Protein AF-A0A5K1B9I3-F1 (afdb_monomer)

Secondary structure (DSSP, 8-state):
--HHHHHHHHHHHHHHHHHH-----SHHHHHHHHHHHHHHHHHHTS-GGGHHHHHHHHTSSS---HHHHHHHHHHHHHHHHHH-GGGG-SS-TTGGGTTS---

Sequence (103 aa):
MTFTEYLGQLRALWDEWESYTPVAIDVVTLQKNREEEKNFQMLARLKPKYESLCSQVLMSQEVPKLRTVCSIILHEETQRQIMNPFNRTEEDPQAAMVSKQKD

Nearest PDB structures (foldseek):
  9c3i-assembly1_S  TM=2.393E-01  e=7.927E-01  Homo sapiens

Solvent-accessible surface area (backbone atoms only — not comparable to full-atom values): 6465 Å² total; per-residue (Å²): 137,52,72,68,57,51,52,51,52,53,47,53,52,48,56,53,51,53,74,72,52,76,94,62,90,51,71,68,55,45,52,48,52,56,44,52,49,53,42,50,59,51,53,73,69,50,62,76,93,45,48,72,57,45,52,55,54,69,68,42,95,62,79,68,56,54,71,56,52,50,52,52,52,54,49,54,50,51,51,46,49,69,76,41,67,78,77,76,72,86,87,59,87,72,69,77,68,80,77,81,85,88,129

pLDDT: mean 77.49, std 13.66, range [42.53, 93.25]

Radius of gyration: 19.22 Å; Cα contacts (8 Å, |Δi|>4): 26; chains: 1; bounding box: 33×34×66 Å

Structure (mmCIF, N/CA/C/O backbone):
data_AF-A0A5K1B9I3-F1
#
_entry.id   AF-A0A5K1B9I3-F1
#
loop_
_atom_site.group_PDB
_atom_site.id
_atom_site.type_symbol
_atom_site.label_atom_id
_atom_site.label_alt_id
_atom_site.label_comp_id
_atom_site.label_asym_id
_atom_site.label_entity_id
_atom_site.label_seq_id
_atom_site.pdbx_PDB_ins_code
_atom_site.Cartn_x
_atom_site.Cartn_y
_atom_site.Cartn_z
_atom_site.occupancy
_atom_site.B_iso_or_equiv
_atom_site.auth_seq_id
_atom_site.auth_comp_id
_atom_site.auth_asym_id
_atom_site.auth_atom_id
_atom_site.pdbx_PDB_model_num
ATOM 1 N N . MET A 1 1 ? -14.956 -15.193 10.507 1.00 76.69 1 MET A N 1
ATOM 2 C CA . MET A 1 1 ? -14.156 -15.405 9.291 1.00 76.69 1 MET A CA 1
ATOM 3 C C . MET A 1 1 ? -13.493 -16.770 9.365 1.00 76.69 1 MET A C 1
ATOM 5 O O . MET A 1 1 ? -12.877 -17.082 10.378 1.00 76.69 1 MET A O 1
ATOM 9 N N . THR A 1 2 ? -13.648 -17.576 8.323 1.00 93.25 2 THR A N 1
ATOM 10 C CA . THR A 1 2 ? -12.967 -18.859 8.113 1.00 93.25 2 THR A CA 1
ATOM 11 C C . THR A 1 2 ? -11.640 -18.652 7.378 1.00 93.25 2 THR A C 1
ATOM 13 O O . THR A 1 2 ? -11.412 -17.610 6.763 1.00 93.25 2 THR A O 1
ATOM 16 N N . PHE A 1 3 ? -10.754 -19.650 7.404 1.00 85.69 3 PHE A N 1
ATOM 17 C CA . PHE A 1 3 ? -9.482 -19.585 6.676 1.00 85.69 3 PHE A CA 1
ATOM 18 C C . PHE A 1 3 ? -9.677 -19.359 5.167 1.00 85.69 3 PHE A C 1
ATOM 20 O O . PHE A 1 3 ? -8.960 -18.565 4.564 1.00 85.69 3 PHE A O 1
ATOM 27 N N . THR A 1 4 ? -10.680 -20.000 4.565 1.00 92.88 4 THR A N 1
ATOM 28 C CA . THR A 1 4 ? -10.994 -19.854 3.136 1.00 92.88 4 THR A CA 1
ATOM 29 C C . THR A 1 4 ? -11.457 -18.438 2.796 1.00 92.88 4 THR A C 1
ATOM 31 O O . THR A 1 4 ? -11.034 -17.881 1.787 1.00 92.88 4 THR A O 1
ATOM 34 N N . GLU A 1 5 ? -12.278 -17.828 3.656 1.00 89.00 5 GLU A N 1
ATOM 35 C CA . GLU A 1 5 ? -12.684 -16.424 3.506 1.00 89.00 5 GLU A CA 1
ATOM 36 C C . GLU A 1 5 ? -11.478 -15.482 3.625 1.00 89.00 5 GLU A C 1
ATOM 38 O O . GLU A 1 5 ? -11.349 -14.549 2.836 1.00 89.00 5 GLU A O 1
ATOM 43 N N . TYR A 1 6 ? -10.570 -15.741 4.573 1.00 84.44 6 TYR A N 1
ATOM 44 C CA . TYR A 1 6 ? -9.345 -14.952 4.745 1.00 84.44 6 TYR A CA 1
ATOM 45 C C . TYR A 1 6 ? -8.423 -15.034 3.532 1.00 84.44 6 TYR A C 1
ATOM 47 O O . TYR A 1 6 ? -7.956 -14.010 3.032 1.00 84.44 6 TYR A O 1
ATOM 55 N N . LEU A 1 7 ? -8.207 -16.244 3.019 1.00 85.50 7 LEU A N 1
ATOM 56 C CA . LEU A 1 7 ? -7.407 -16.466 1.822 1.00 85.50 7 LEU A CA 1
ATOM 57 C C . LEU A 1 7 ? -8.020 -15.770 0.598 1.00 85.50 7 LEU A C 1
ATOM 59 O O . LEU A 1 7 ? -7.288 -15.188 -0.199 1.00 85.50 7 LEU A O 1
ATOM 63 N N . GLY A 1 8 ? -9.350 -15.786 0.472 1.00 89.75 8 GLY A N 1
ATOM 64 C CA . GLY A 1 8 ? -10.063 -15.065 -0.582 1.00 89.75 8 GLY A CA 1
ATOM 65 C C . GLY A 1 8 ? -9.839 -13.552 -0.522 1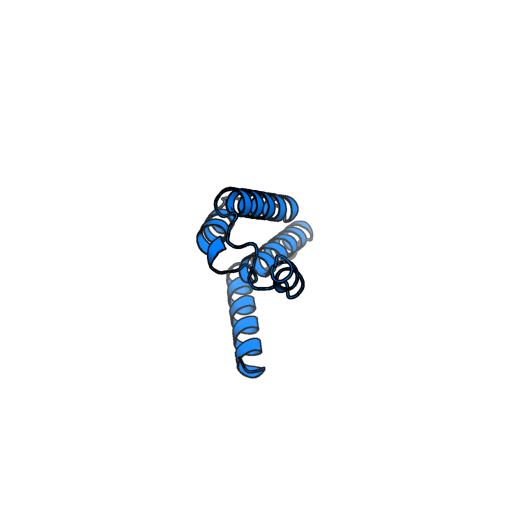.00 89.75 8 GLY A C 1
ATOM 66 O O . GLY A 1 8 ? -9.583 -12.936 -1.553 1.00 89.75 8 GLY A O 1
ATOM 67 N N . GLN A 1 9 ? -9.860 -12.963 0.677 1.00 87.81 9 GLN A N 1
ATOM 68 C CA . GLN A 1 9 ? -9.583 -11.532 0.859 1.00 87.81 9 GLN A CA 1
ATOM 69 C C . GLN A 1 9 ? -8.128 -11.172 0.550 1.00 87.81 9 GLN A C 1
ATOM 71 O O . GLN A 1 9 ? -7.880 -10.173 -0.119 1.00 87.81 9 GLN A O 1
ATOM 76 N N . LEU A 1 10 ? -7.170 -11.996 0.987 1.00 82.31 10 LEU A N 1
ATOM 77 C CA . LEU A 1 10 ? -5.759 -11.797 0.647 1.00 82.31 10 LEU A CA 1
ATOM 78 C C . LEU A 1 10 ? -5.521 -11.872 -0.859 1.00 82.31 10 LEU A C 1
ATOM 80 O O . LEU A 1 10 ? -4.802 -11.041 -1.404 1.00 82.31 10 LEU A O 1
ATOM 84 N N . ARG A 1 11 ? -6.146 -12.840 -1.533 1.00 86.50 11 ARG A N 1
ATOM 85 C CA . ARG A 1 11 ? -6.035 -12.972 -2.983 1.00 86.50 11 ARG A CA 1
ATOM 86 C C . ARG A 1 11 ? -6.622 -11.762 -3.704 1.00 86.50 11 ARG A C 1
ATOM 88 O O . ARG A 1 11 ? -5.956 -11.229 -4.576 1.00 86.50 11 ARG A O 1
ATOM 95 N N . ALA A 1 12 ? -7.815 -11.309 -3.319 1.00 87.19 12 ALA A N 1
ATOM 96 C CA . ALA A 1 12 ? -8.418 -10.118 -3.914 1.00 87.19 12 ALA A CA 1
ATOM 97 C C . ALA A 1 12 ? -7.513 -8.886 -3.756 1.00 87.19 12 ALA A C 1
ATOM 99 O O . ALA A 1 12 ? -7.352 -8.123 -4.701 1.00 87.19 12 ALA A O 1
ATOM 100 N N . LEU A 1 13 ? -6.869 -8.737 -2.594 1.00 84.75 13 LEU A N 1
ATOM 101 C CA . LEU A 1 13 ? -5.913 -7.662 -2.338 1.00 84.75 13 LEU A CA 1
ATOM 102 C C . LEU A 1 13 ? -4.676 -7.747 -3.248 1.00 84.75 13 LEU A C 1
ATOM 104 O O . LEU A 1 13 ? -4.206 -6.725 -3.743 1.00 84.75 13 LEU A O 1
ATOM 108 N N . TRP A 1 14 ? -4.136 -8.950 -3.456 1.00 84.56 14 TRP A N 1
ATOM 109 C CA . TRP A 1 14 ? -3.005 -9.161 -4.362 1.00 84.56 14 TRP A CA 1
ATOM 110 C C . TRP A 1 14 ? -3.380 -8.919 -5.822 1.00 84.56 14 TRP A C 1
ATOM 112 O O . TRP A 1 14 ? -2.631 -8.231 -6.508 1.00 84.56 14 TRP A O 1
ATOM 122 N N . ASP A 1 15 ? -4.536 -9.417 -6.266 1.00 86.12 15 ASP A N 1
ATOM 123 C CA . ASP A 1 15 ? -5.049 -9.205 -7.625 1.00 86.12 15 ASP A CA 1
ATOM 124 C C . ASP A 1 15 ? -5.251 -7.695 -7.889 1.00 86.12 15 ASP A C 1
ATOM 126 O O . ASP A 1 15 ? -4.909 -7.184 -8.956 1.00 86.12 15 ASP A O 1
ATOM 130 N N . GLU A 1 16 ? -5.753 -6.952 -6.894 1.00 85.19 16 GLU A N 1
ATOM 131 C CA . GLU A 1 16 ? -5.909 -5.498 -6.981 1.00 85.19 16 GLU A CA 1
ATOM 132 C C . GLU A 1 16 ? -4.553 -4.783 -7.083 1.00 85.19 16 GLU A C 1
ATOM 134 O O . GLU A 1 16 ? -4.366 -3.945 -7.967 1.00 85.19 16 GLU A O 1
ATOM 139 N N . TRP A 1 17 ? -3.585 -5.150 -6.235 1.00 79.44 17 TRP A N 1
ATOM 140 C C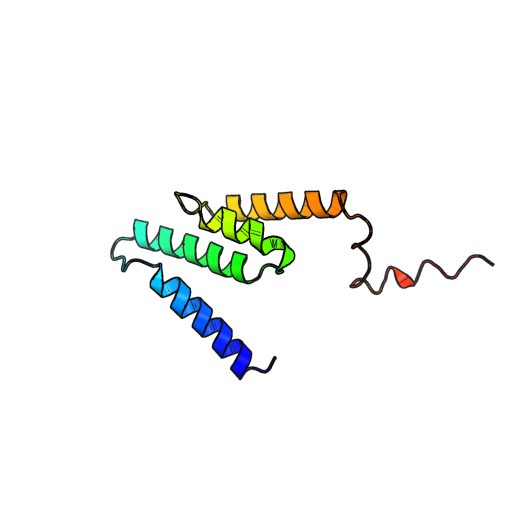A . TRP A 1 17 ? -2.236 -4.575 -6.261 1.00 79.44 17 TRP A CA 1
ATOM 141 C C . TRP A 1 17 ? -1.505 -4.860 -7.578 1.00 79.44 17 TRP A C 1
ATOM 143 O O . TRP A 1 17 ? -0.882 -3.963 -8.152 1.00 79.44 17 TRP A O 1
ATOM 153 N N . GLU A 1 18 ? -1.614 -6.085 -8.091 1.00 82.75 18 GLU A N 1
ATOM 154 C CA . GLU A 1 18 ? -1.033 -6.473 -9.376 1.00 82.75 18 GLU A CA 1
ATOM 155 C C . GLU A 1 18 ? -1.648 -5.669 -10.533 1.00 82.75 18 GLU A C 1
ATOM 157 O O . GLU A 1 18 ? -0.923 -5.267 -11.441 1.00 82.75 18 GLU A O 1
ATOM 162 N N . SER A 1 19 ? -2.941 -5.317 -10.461 1.00 82.12 19 SER A N 1
ATOM 163 C CA . SER A 1 19 ? -3.597 -4.473 -11.476 1.00 82.12 19 SER A CA 1
ATOM 164 C C . SER A 1 19 ? -3.006 -3.060 -11.586 1.00 82.12 19 SER A C 1
ATOM 166 O O . SER A 1 19 ? -3.003 -2.473 -12.670 1.00 82.12 19 SER A O 1
ATOM 168 N N . TYR A 1 20 ? -2.486 -2.520 -10.479 1.00 72.62 20 TYR A N 1
ATOM 169 C CA . TYR A 1 20 ? -1.874 -1.191 -10.434 1.00 72.62 20 TYR A CA 1
ATOM 170 C C . TYR A 1 20 ? -0.368 -1.225 -10.704 1.00 72.62 20 TYR A C 1
ATOM 172 O O . TYR A 1 20 ? 0.233 -0.180 -10.961 1.00 72.62 20 TYR A O 1
ATOM 180 N N . THR A 1 21 ? 0.250 -2.406 -10.643 1.00 76.88 21 THR A N 1
ATOM 181 C CA . THR A 1 21 ? 1.703 -2.547 -10.691 1.00 76.88 21 THR A CA 1
ATOM 182 C C . THR A 1 21 ? 2.185 -2.724 -12.133 1.00 76.88 21 THR A C 1
ATOM 184 O O . THR A 1 21 ? 1.909 -3.747 -12.762 1.00 76.88 21 THR A O 1
ATOM 187 N N . PRO A 1 22 ? 2.960 -1.776 -12.689 1.00 76.38 22 PRO A N 1
ATOM 188 C CA . PRO A 1 22 ? 3.550 -1.955 -14.007 1.00 76.38 22 PRO A CA 1
ATOM 189 C C . PRO A 1 22 ? 4.616 -3.059 -13.982 1.00 76.38 22 PRO A C 1
ATOM 191 O O . PRO A 1 22 ? 5.427 -3.143 -13.054 1.00 76.38 22 PRO A O 1
ATOM 194 N N . VAL A 1 23 ? 4.660 -3.875 -15.042 1.00 76.19 23 VAL A N 1
ATOM 195 C CA . VAL A 1 23 ? 5.714 -4.883 -15.234 1.00 76.19 23 VAL A CA 1
ATOM 196 C C . VAL A 1 23 ? 7.055 -4.166 -15.398 1.00 76.19 23 VAL A C 1
ATOM 198 O O . VAL A 1 23 ? 7.305 -3.505 -16.405 1.00 76.19 23 VAL A O 1
ATOM 201 N N . ALA A 1 24 ? 7.912 -4.292 -14.386 1.00 78.19 24 ALA A N 1
ATOM 202 C CA . ALA A 1 24 ? 9.180 -3.584 -14.286 1.00 78.19 24 ALA A CA 1
ATOM 203 C C . ALA A 1 24 ? 10.373 -4.529 -14.471 1.00 78.19 24 ALA A C 1
ATOM 205 O O . ALA A 1 24 ? 10.404 -5.624 -13.912 1.00 78.19 24 ALA A O 1
ATOM 206 N N . ILE A 1 25 ? 11.373 -4.081 -15.236 1.00 78.62 25 ILE A N 1
ATOM 207 C CA . ILE A 1 25 ? 12.612 -4.835 -15.508 1.00 78.62 25 ILE A CA 1
ATOM 208 C C . ILE A 1 25 ? 13.832 -4.144 -14.876 1.00 78.62 25 ILE A C 1
ATOM 210 O O . ILE A 1 25 ? 14.867 -4.772 -14.660 1.00 78.62 25 ILE A O 1
ATOM 214 N N . ASP A 1 26 ? 13.725 -2.853 -14.552 1.00 88.00 26 ASP A N 1
ATOM 215 C CA . ASP A 1 26 ? 14.796 -2.087 -13.926 1.00 88.00 26 ASP A CA 1
ATOM 216 C C . ASP A 1 26 ? 14.664 -2.036 -12.393 1.00 88.00 26 ASP A C 1
ATOM 218 O O . ASP A 1 26 ? 13.574 -2.055 -11.817 1.00 88.00 26 ASP A O 1
ATOM 222 N N . VAL A 1 27 ? 15.816 -1.958 -11.721 1.00 84.19 27 VAL A N 1
ATOM 223 C CA . VAL A 1 27 ? 15.920 -2.019 -10.254 1.00 84.19 27 VAL A CA 1
ATOM 224 C C . VAL A 1 27 ? 15.225 -0.839 -9.567 1.00 84.19 27 VAL A C 1
ATOM 226 O O . VAL A 1 27 ? 14.714 -0.998 -8.460 1.00 84.19 27 VAL A O 1
ATOM 229 N N . VAL A 1 28 ? 15.184 0.337 -10.200 1.00 84.44 28 VAL A N 1
ATOM 230 C CA . VAL A 1 28 ? 14.596 1.545 -9.602 1.00 84.44 28 VAL A CA 1
ATOM 231 C C . VAL A 1 28 ? 13.076 1.412 -9.545 1.00 84.44 28 VAL A C 1
ATOM 233 O O . VAL A 1 28 ? 12.481 1.622 -8.486 1.00 84.44 28 VAL A O 1
ATOM 236 N N . THR A 1 29 ? 12.457 0.988 -10.644 1.00 82.19 29 THR A N 1
ATOM 237 C CA . THR A 1 29 ? 11.013 0.751 -10.717 1.00 82.19 29 THR A CA 1
ATOM 238 C C . THR A 1 29 ? 10.599 -0.422 -9.825 1.00 82.19 29 THR A C 1
ATOM 240 O O . THR A 1 29 ? 9.612 -0.314 -9.103 1.00 82.19 29 THR A O 1
ATOM 243 N N . LEU A 1 30 ? 11.391 -1.501 -9.754 1.00 83.31 30 LEU A N 1
ATOM 244 C CA . LEU A 1 30 ? 11.138 -2.601 -8.807 1.00 83.31 30 LEU A CA 1
ATOM 245 C C . LEU A 1 30 ? 11.171 -2.139 -7.343 1.00 83.31 30 LEU A C 1
ATOM 247 O O . LEU A 1 30 ? 10.336 -2.553 -6.536 1.00 83.31 30 LEU A O 1
ATOM 251 N N . GLN A 1 31 ? 12.127 -1.278 -6.987 1.00 84.00 31 GLN A N 1
ATOM 252 C CA . GLN A 1 31 ? 12.223 -0.738 -5.635 1.00 84.00 31 GLN A CA 1
ATOM 253 C C . GLN A 1 31 ? 11.015 0.146 -5.303 1.00 84.00 31 GLN A C 1
ATOM 255 O O . GLN A 1 31 ? 10.479 0.032 -4.199 1.00 84.00 31 GLN A O 1
ATOM 260 N N . LYS A 1 32 ? 10.563 0.963 -6.263 1.00 82.56 32 LYS A N 1
ATOM 261 C CA . LYS A 1 32 ? 9.347 1.774 -6.138 1.00 82.56 32 LYS A CA 1
ATOM 262 C C . LYS A 1 32 ? 8.113 0.893 -5.937 1.00 82.56 32 LYS A C 1
ATOM 264 O O . LYS A 1 32 ? 7.439 1.053 -4.924 1.00 82.56 32 LYS A O 1
ATOM 269 N N . ASN A 1 33 ? 7.890 -0.104 -6.795 1.00 82.50 33 ASN A N 1
ATOM 270 C CA . ASN A 1 33 ? 6.762 -1.037 -6.673 1.00 82.50 33 ASN A CA 1
ATOM 271 C C . ASN A 1 33 ? 6.744 -1.719 -5.293 1.00 82.50 33 ASN A C 1
ATOM 273 O O . ASN A 1 33 ? 5.696 -1.847 -4.666 1.00 82.50 33 ASN A O 1
ATOM 277 N N . ARG A 1 34 ? 7.916 -2.096 -4.762 1.00 84.00 34 ARG A N 1
ATOM 278 C CA . ARG A 1 34 ? 8.032 -2.703 -3.425 1.00 84.00 34 ARG A CA 1
ATOM 279 C C . ARG A 1 34 ? 7.707 -1.732 -2.286 1.00 84.00 34 ARG A C 1
ATOM 281 O O . ARG A 1 34 ? 7.283 -2.163 -1.213 1.00 84.00 34 ARG A O 1
ATOM 288 N N . GLU A 1 35 ? 7.964 -0.438 -2.454 1.00 84.06 35 GLU A N 1
ATOM 289 C CA . GLU A 1 35 ? 7.518 0.576 -1.493 1.00 84.06 35 GLU A CA 1
ATOM 290 C C . GLU A 1 35 ? 6.000 0.784 -1.569 1.00 84.06 35 GLU A C 1
ATOM 292 O O . GLU A 1 35 ? 5.348 0.841 -0.524 1.00 84.06 35 GLU A O 1
ATOM 297 N N . 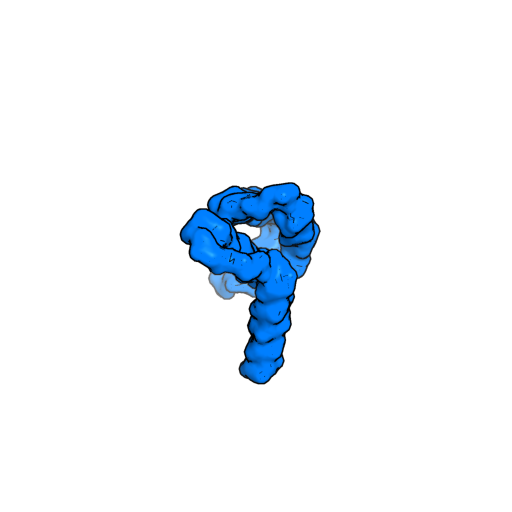GLU A 1 36 ? 5.433 0.806 -2.775 1.00 83.94 36 GLU A N 1
ATOM 298 C CA . GLU A 1 36 ? 3.986 0.910 -3.002 1.00 83.94 36 GLU A CA 1
ATOM 299 C C . GLU A 1 36 ? 3.232 -0.295 -2.421 1.00 83.94 36 GLU A C 1
ATOM 301 O O . GLU A 1 36 ? 2.231 -0.121 -1.728 1.00 83.94 36 GLU A O 1
ATOM 306 N N . GLU A 1 37 ? 3.766 -1.506 -2.589 1.00 85.75 37 GLU A N 1
ATOM 307 C CA . GLU A 1 37 ? 3.226 -2.733 -1.993 1.00 85.75 37 GLU A CA 1
ATOM 308 C C . GLU A 1 37 ? 3.132 -2.644 -0.467 1.00 85.75 37 GLU A C 1
ATOM 310 O O . GLU A 1 37 ? 2.104 -2.970 0.130 1.00 85.75 37 GLU A O 1
ATOM 315 N N . LYS A 1 38 ? 4.194 -2.157 0.188 1.00 86.00 38 LYS A N 1
ATOM 316 C CA . LYS A 1 38 ? 4.213 -1.994 1.649 1.00 86.00 38 LYS A CA 1
ATOM 317 C C . LYS A 1 38 ? 3.162 -0.995 2.111 1.00 86.00 38 LYS A C 1
ATOM 319 O O . LYS A 1 38 ? 2.514 -1.229 3.130 1.00 86.00 38 LYS A O 1
ATOM 324 N N . ASN A 1 39 ? 2.992 0.098 1.370 1.00 85.12 39 ASN A N 1
ATOM 325 C CA . ASN A 1 39 ? 1.960 1.082 1.662 1.00 85.12 39 ASN A CA 1
ATOM 326 C C . ASN A 1 39 ? 0.567 0.472 1.511 1.00 85.12 39 ASN A C 1
ATOM 328 O O . ASN A 1 39 ? -0.244 0.596 2.424 1.00 85.12 39 ASN A O 1
ATOM 332 N N . PHE A 1 40 ? 0.307 -0.234 0.411 1.00 83.75 40 PHE A N 1
ATOM 333 C CA . PHE A 1 40 ? -0.990 -0.849 0.147 1.00 83.75 40 PHE A CA 1
ATOM 334 C C . PHE A 1 40 ? -1.350 -1.893 1.212 1.00 83.75 40 PHE A C 1
ATOM 336 O O . PHE A 1 40 ? -2.419 -1.820 1.817 1.00 83.75 40 PHE A O 1
ATOM 343 N N . GLN A 1 41 ? -0.417 -2.792 1.545 1.00 85.31 41 GLN A N 1
ATOM 344 C CA . GLN A 1 41 ? -0.603 -3.774 2.619 1.00 85.31 41 GLN A CA 1
ATOM 345 C C . GLN A 1 41 ? -0.851 -3.118 3.984 1.00 85.31 41 GLN A C 1
ATOM 347 O O . GLN A 1 41 ? -1.627 -3.644 4.785 1.00 8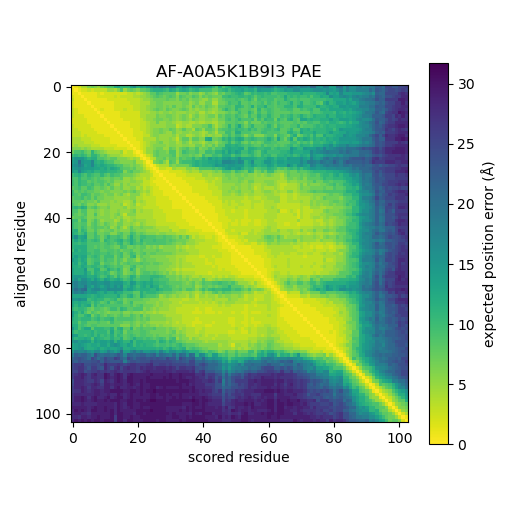5.31 41 GLN A O 1
ATOM 352 N N . MET A 1 42 ? -0.191 -1.994 4.274 1.00 85.88 42 MET A N 1
ATOM 353 C CA . MET A 1 42 ? -0.395 -1.265 5.524 1.00 85.88 42 MET A CA 1
ATOM 354 C C . MET A 1 42 ? -1.772 -0.600 5.564 1.00 85.88 42 MET A C 1
ATOM 356 O O . MET A 1 42 ? -2.501 -0.791 6.537 1.00 85.88 42 MET A O 1
ATOM 360 N N . LEU A 1 43 ? -2.145 0.130 4.510 1.00 85.81 43 LEU A N 1
ATOM 361 C CA . LEU A 1 43 ? -3.429 0.827 4.408 1.00 85.81 43 LEU A CA 1
ATOM 362 C C . LEU A 1 43 ? -4.613 -0.149 4.433 1.00 85.81 43 LEU A C 1
ATOM 364 O O . LEU A 1 43 ? -5.589 0.105 5.135 1.00 85.81 43 LEU A O 1
ATOM 368 N N . ALA A 1 44 ? -4.497 -1.299 3.764 1.00 83.44 44 ALA A N 1
ATOM 369 C CA . ALA A 1 44 ? -5.527 -2.341 3.742 1.00 83.44 44 ALA A CA 1
ATOM 370 C C . ALA A 1 44 ? -5.796 -2.980 5.117 1.00 83.44 44 ALA A C 1
ATOM 372 O O . ALA A 1 44 ? -6.859 -3.554 5.343 1.00 83.44 44 ALA A O 1
ATOM 373 N N . ARG A 1 45 ? -4.841 -2.890 6.053 1.00 84.38 45 ARG A N 1
ATOM 374 C CA . ARG A 1 45 ? -4.980 -3.411 7.424 1.00 84.38 45 ARG A CA 1
ATOM 375 C C . ARG A 1 45 ? -5.513 -2.376 8.416 1.00 84.38 45 ARG A C 1
ATOM 377 O 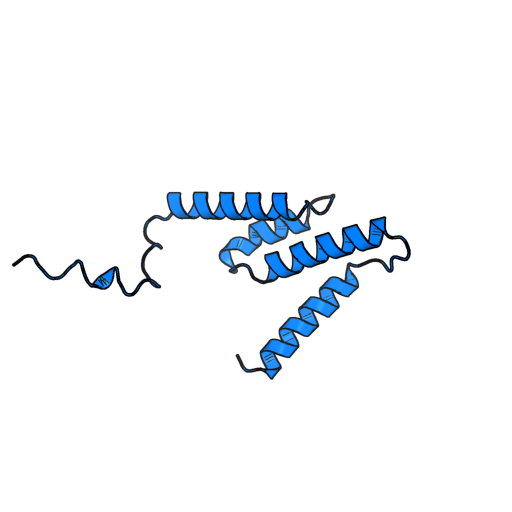O . ARG A 1 45 ? -5.750 -2.722 9.575 1.00 84.38 45 ARG A O 1
ATOM 384 N N . LEU A 1 46 ? -5.676 -1.117 8.010 1.00 85.62 46 LEU A N 1
ATOM 385 C CA . LEU A 1 46 ? -6.204 -0.082 8.893 1.00 85.62 46 LEU A CA 1
ATOM 386 C C . LEU A 1 46 ? -7.701 -0.288 9.153 1.00 85.62 46 LEU A C 1
ATOM 388 O O . LEU A 1 46 ? -8.454 -0.754 8.303 1.00 85.62 46 LEU A O 1
ATOM 392 N N . LYS A 1 47 ? -8.151 0.088 10.358 1.00 82.75 47 LYS A N 1
ATOM 393 C CA . LYS A 1 47 ? -9.578 0.050 10.722 1.00 82.75 47 LYS A CA 1
ATOM 394 C C . LYS A 1 47 ? -10.384 0.966 9.771 1.00 82.75 47 LYS A C 1
ATOM 396 O O . LYS A 1 47 ? -9.886 2.047 9.454 1.00 82.75 47 LYS A O 1
ATOM 401 N N . PRO A 1 48 ? -11.651 0.645 9.432 1.00 83.75 48 PRO A N 1
ATOM 402 C CA . PRO A 1 48 ? -12.481 1.440 8.508 1.00 83.75 48 PRO A CA 1
ATOM 403 C C . PRO A 1 48 ? -12.588 2.929 8.860 1.00 83.75 48 PRO A C 1
ATOM 405 O O . PRO A 1 48 ? -12.733 3.781 7.997 1.00 83.75 48 PRO A O 1
ATOM 408 N N . LYS A 1 49 ? -12.422 3.281 10.140 1.00 84.00 49 LYS A N 1
ATOM 409 C CA . LYS A 1 49 ? -12.368 4.675 10.595 1.00 84.00 49 LYS A CA 1
ATOM 410 C C . LYS A 1 49 ? -11.289 5.523 9.890 1.00 84.00 49 LYS A C 1
ATOM 412 O O . LYS A 1 49 ? -11.410 6.745 9.908 1.00 84.00 49 LYS A O 1
ATOM 417 N N . TYR A 1 50 ? -10.261 4.905 9.302 1.00 85.94 50 TYR A N 1
ATOM 418 C CA . TYR A 1 50 ? -9.192 5.563 8.542 1.00 85.94 50 TYR A CA 1
ATOM 419 C C . TYR A 1 50 ? -9.428 5.570 7.022 1.00 85.94 50 TYR A C 1
ATOM 421 O O . TYR A 1 50 ? -8.553 6.021 6.295 1.00 85.94 50 TYR A O 1
ATOM 429 N N . GLU A 1 51 ? -10.583 5.121 6.520 1.00 85.31 51 GLU A N 1
ATOM 430 C CA . GLU A 1 51 ? -10.866 5.016 5.077 1.00 85.31 51 GLU A CA 1
ATOM 431 C C . GLU A 1 51 ? -10.602 6.328 4.319 1.00 85.31 51 GLU A C 1
ATOM 433 O O . GLU A 1 51 ? -9.900 6.329 3.312 1.00 85.31 51 GLU A O 1
ATOM 438 N N . SER A 1 52 ? -11.061 7.469 4.849 1.00 84.94 52 SER A N 1
ATOM 439 C CA . SER A 1 52 ? -10.800 8.784 4.242 1.00 84.94 52 SER A CA 1
ATOM 440 C C . SER A 1 52 ? -9.305 9.109 4.135 1.00 84.94 52 SER A C 1
ATOM 442 O O . SER A 1 52 ? -8.890 9.765 3.180 1.00 84.94 52 SER A O 1
ATOM 444 N N . LEU A 1 53 ? -8.500 8.665 5.104 1.00 87.06 53 LEU A N 1
ATOM 445 C CA . LEU A 1 53 ? -7.052 8.852 5.098 1.00 87.06 53 LEU A CA 1
ATOM 446 C C . LEU A 1 53 ? -6.397 7.938 4.058 1.00 87.06 53 LEU A C 1
ATOM 448 O O . LEU A 1 53 ? -5.544 8.390 3.298 1.00 87.06 53 LEU A O 1
ATOM 452 N N . CYS A 1 54 ? -6.828 6.674 3.989 1.00 85.69 54 CYS A N 1
ATOM 453 C CA . CYS A 1 54 ? -6.369 5.725 2.976 1.00 85.69 54 CYS A CA 1
ATOM 454 C C . CYS A 1 54 ? -6.623 6.271 1.567 1.00 85.69 54 CYS A C 1
ATOM 456 O O . CYS A 1 54 ? -5.698 6.333 0.761 1.00 85.69 54 CYS A O 1
ATOM 458 N N . SER A 1 55 ? -7.838 6.756 1.308 1.00 85.81 55 SER A N 1
ATOM 459 C CA . SER A 1 55 ? -8.221 7.369 0.035 1.00 85.81 55 SER A CA 1
ATOM 460 C C . SER A 1 55 ? -7.353 8.583 -0.307 1.00 85.81 55 SER A C 1
ATOM 462 O O . SER A 1 55 ? -6.893 8.709 -1.438 1.00 85.81 55 SER A O 1
ATOM 464 N N . GLN A 1 56 ? -7.063 9.457 0.664 1.00 86.50 56 GLN A N 1
ATOM 465 C CA . GLN A 1 56 ? -6.200 10.621 0.442 1.00 86.50 56 GLN A CA 1
ATOM 466 C C . GLN A 1 56 ? -4.758 10.226 0.088 1.00 86.50 56 GLN A C 1
ATOM 468 O O . GLN A 1 56 ? -4.160 10.829 -0.803 1.00 86.50 56 GLN A O 1
ATOM 473 N N . VAL A 1 57 ? -4.200 9.216 0.764 1.00 85.19 57 VAL A N 1
ATOM 474 C CA . VAL A 1 57 ? -2.850 8.710 0.471 1.00 85.19 57 VAL A CA 1
ATOM 475 C C . VAL A 1 57 ? -2.805 8.067 -0.918 1.00 85.19 57 VAL A C 1
ATOM 477 O O . VAL A 1 57 ? -1.873 8.336 -1.672 1.00 85.19 57 VAL A O 1
ATOM 480 N N . LEU A 1 58 ? -3.817 7.279 -1.287 1.00 81.75 58 LEU A N 1
ATOM 481 C CA . LEU A 1 58 ? -3.893 6.618 -2.597 1.00 81.75 58 LEU A CA 1
ATOM 482 C C . LEU A 1 58 ? -4.134 7.597 -3.760 1.00 81.75 58 LEU A C 1
ATOM 484 O O . LEU A 1 58 ? -3.677 7.342 -4.867 1.00 81.75 58 LEU A O 1
ATOM 488 N N . MET A 1 59 ? -4.803 8.730 -3.519 1.00 83.62 59 MET A N 1
ATOM 489 C CA . MET A 1 59 ? -5.043 9.774 -4.530 1.00 83.62 59 MET A CA 1
ATOM 490 C C . MET A 1 59 ? -3.851 10.715 -4.768 1.00 83.62 59 MET A C 1
ATOM 492 O O . MET A 1 59 ? -3.928 11.609 -5.613 1.00 83.62 59 MET A O 1
ATOM 496 N N . SER A 1 60 ? -2.760 10.573 -4.016 1.00 79.88 60 SER A N 1
ATOM 497 C CA . SER A 1 60 ? -1.581 11.423 -4.190 1.00 79.88 60 SER A CA 1
ATOM 498 C C . SER A 1 60 ? -0.885 11.171 -5.538 1.00 79.88 60 SER A C 1
ATOM 500 O O . SER A 1 60 ? -0.810 10.046 -6.018 1.00 79.88 60 SER A O 1
ATOM 502 N N . GLN A 1 61 ? -0.376 12.239 -6.168 1.00 72.12 61 GLN A N 1
ATOM 503 C CA . GLN A 1 61 ? 0.236 12.176 -7.507 1.00 72.12 61 GLN A CA 1
ATOM 504 C C . GLN A 1 61 ? 1.492 11.290 -7.557 1.00 72.12 61 GLN A C 1
ATOM 506 O O . GLN A 1 61 ? 1.808 10.710 -8.593 1.00 72.12 61 GLN A O 1
ATOM 511 N N . GLU A 1 62 ? 2.201 11.188 -6.436 1.00 74.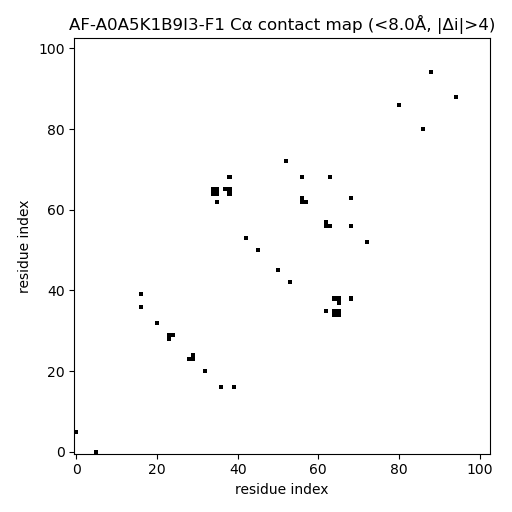12 62 GLU A N 1
ATOM 512 C CA . GLU A 1 62 ? 3.304 10.260 -6.233 1.00 74.12 62 GLU A CA 1
ATOM 513 C C . GLU A 1 62 ? 3.049 9.506 -4.936 1.00 74.12 62 GLU A C 1
ATOM 515 O O . GLU A 1 62 ? 2.778 10.137 -3.912 1.00 74.12 62 GLU A O 1
ATOM 520 N N . VAL A 1 63 ? 3.163 8.175 -4.977 1.00 67.50 63 VAL A N 1
ATOM 521 C CA . VAL A 1 63 ? 2.966 7.347 -3.791 1.00 67.50 63 VAL A CA 1
ATOM 522 C C . VAL A 1 63 ? 4.001 7.743 -2.732 1.00 67.50 63 VAL A C 1
ATOM 524 O O . VAL A 1 63 ? 5.206 7.570 -2.943 1.00 67.50 63 VAL A O 1
ATOM 527 N N . PRO A 1 64 ? 3.571 8.285 -1.580 1.00 77.81 64 PRO A N 1
ATOM 528 C CA . PRO A 1 64 ? 4.488 8.767 -0.567 1.00 77.81 64 PRO A CA 1
ATOM 529 C C . PRO A 1 64 ? 5.278 7.604 0.026 1.00 77.81 64 PRO A C 1
ATOM 531 O O . PRO A 1 64 ? 4.772 6.497 0.193 1.00 77.81 64 PRO A O 1
ATOM 534 N N . LYS A 1 65 ? 6.525 7.862 0.421 1.00 82.12 65 LYS A N 1
ATOM 535 C CA . LYS A 1 65 ? 7.351 6.862 1.113 1.00 82.12 65 LYS A CA 1
ATOM 536 C C . LYS A 1 65 ? 6.625 6.320 2.343 1.00 82.12 65 LYS A C 1
ATOM 538 O O . LYS A 1 65 ? 5.972 7.081 3.060 1.00 82.12 65 LYS A O 1
ATOM 543 N N . LEU A 1 66 ? 6.854 5.047 2.664 1.00 81.50 66 LEU A N 1
ATOM 544 C CA . LEU A 1 66 ? 6.247 4.380 3.824 1.00 81.50 66 LEU A CA 1
ATOM 545 C C . LEU A 1 66 ? 6.397 5.179 5.122 1.00 81.50 66 LEU A C 1
ATOM 547 O O . LEU A 1 66 ? 5.459 5.287 5.902 1.00 81.50 66 LEU A O 1
ATOM 551 N N . ARG A 1 67 ? 7.556 5.814 5.334 1.00 83.19 67 ARG A N 1
ATOM 552 C CA . ARG A 1 67 ? 7.786 6.687 6.495 1.00 83.19 67 ARG A CA 1
ATOM 553 C C . ARG A 1 67 ? 6.754 7.814 6.584 1.00 83.19 67 ARG A C 1
ATOM 555 O O . ARG A 1 67 ? 6.245 8.075 7.667 1.00 83.19 67 ARG A O 1
ATOM 562 N N . THR A 1 68 ? 6.462 8.466 5.465 1.00 85.56 68 THR A N 1
ATOM 563 C CA . THR A 1 68 ? 5.491 9.560 5.388 1.00 85.56 68 THR A CA 1
ATOM 564 C C . THR A 1 68 ? 4.083 9.043 5.667 1.00 85.56 68 THR A C 1
ATOM 566 O O . THR A 1 68 ? 3.375 9.643 6.469 1.00 85.56 68 THR A O 1
ATOM 569 N N . VAL A 1 69 ? 3.709 7.896 5.090 1.00 85.94 69 VAL A N 1
ATOM 570 C CA . VAL A 1 69 ? 2.419 7.235 5.357 1.00 85.94 69 VAL A CA 1
ATOM 571 C C . VAL A 1 69 ? 2.264 6.922 6.847 1.00 85.94 69 VAL A C 1
ATOM 573 O O . VAL A 1 69 ? 1.263 7.299 7.453 1.00 85.94 69 VAL A O 1
ATOM 576 N N . CYS A 1 70 ? 3.287 6.332 7.474 1.00 86.12 70 CYS A N 1
ATOM 577 C CA . CYS A 1 70 ? 3.296 6.078 8.914 1.00 86.12 70 CYS A CA 1
ATOM 578 C C . CYS A 1 70 ? 3.126 7.368 9.726 1.00 86.12 70 CYS A C 1
ATOM 580 O O . CYS A 1 70 ? 2.322 7.397 10.654 1.00 86.12 70 CYS A O 1
ATOM 582 N N . SER A 1 71 ? 3.852 8.439 9.386 1.00 88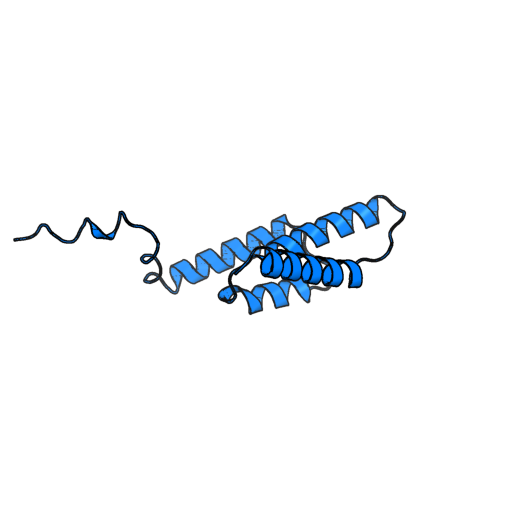.62 71 SER A N 1
ATOM 583 C CA . SER A 1 71 ? 3.737 9.729 10.079 1.00 88.62 71 SER A CA 1
ATOM 584 C C . SER A 1 71 ? 2.334 10.330 9.974 1.00 88.62 71 SER A C 1
ATOM 586 O O . SER A 1 71 ? 1.830 10.848 10.969 1.00 88.62 71 SER A O 1
ATOM 588 N N . ILE A 1 72 ? 1.694 10.227 8.807 1.00 88.44 72 ILE A N 1
ATOM 589 C CA . ILE A 1 72 ? 0.317 10.689 8.590 1.00 88.44 72 ILE A CA 1
ATOM 590 C C . ILE A 1 72 ? -0.660 9.893 9.471 1.00 88.44 72 ILE A C 1
ATOM 592 O O . ILE A 1 72 ? -1.484 10.486 10.164 1.00 88.44 72 ILE A O 1
ATOM 596 N N . ILE A 1 73 ? -0.529 8.563 9.510 1.00 88.38 73 ILE A N 1
ATOM 597 C CA . ILE A 1 73 ? -1.384 7.688 10.331 1.00 88.38 73 ILE A CA 1
ATOM 598 C C . ILE A 1 73 ? -1.208 7.980 11.826 1.00 88.38 73 ILE A C 1
ATOM 600 O O . ILE A 1 73 ? -2.197 8.118 12.542 1.00 88.38 73 ILE A O 1
ATOM 604 N N . LEU A 1 74 ? 0.036 8.116 12.296 1.00 87.62 74 LEU A N 1
ATOM 605 C CA . LEU A 1 74 ? 0.347 8.454 13.690 1.00 87.62 74 LEU A CA 1
ATOM 606 C C . LEU A 1 74 ? -0.234 9.813 14.093 1.00 87.62 74 LEU A C 1
ATOM 608 O O . LEU A 1 74 ? -0.757 9.965 15.201 1.00 87.62 74 LEU A O 1
ATOM 612 N N . HIS A 1 75 ? -0.155 10.800 13.199 1.00 88.62 75 HIS A N 1
ATOM 613 C CA . HIS A 1 75 ? -0.745 12.111 13.435 1.00 88.62 75 HIS A CA 1
ATOM 614 C C . HIS A 1 75 ? -2.268 12.018 13.565 1.00 88.62 75 HIS A C 1
ATOM 616 O O . HIS A 1 75 ? -2.821 12.499 14.552 1.00 88.62 75 HIS A O 1
ATOM 622 N N . GLU A 1 76 ? -2.928 11.340 12.625 1.00 87.62 76 GLU A N 1
ATOM 623 C CA . GLU A 1 76 ? -4.378 11.129 12.644 1.00 87.62 76 GLU A CA 1
ATOM 624 C C . GLU A 1 76 ? -4.831 10.362 13.896 1.00 87.62 76 GLU A C 1
ATOM 626 O O . GLU A 1 76 ? -5.834 10.703 14.523 1.00 87.62 76 GLU A O 1
ATOM 631 N N . GLU A 1 77 ? -4.084 9.337 14.308 1.00 86.94 77 GLU A N 1
ATOM 632 C CA . GLU A 1 77 ? -4.364 8.602 15.540 1.00 86.94 77 GLU A CA 1
ATOM 633 C C . GLU A 1 77 ? -4.261 9.506 16.771 1.00 86.94 77 GLU A C 1
ATOM 635 O O . GLU A 1 77 ? -5.170 9.511 17.603 1.00 86.94 77 GLU A O 1
ATOM 640 N N . THR A 1 78 ? -3.209 10.322 16.851 1.00 87.94 78 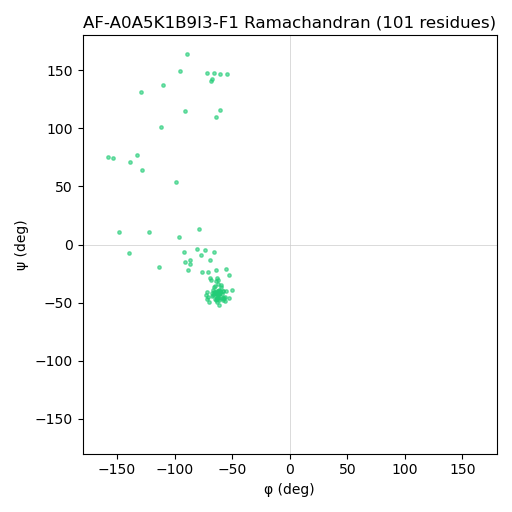THR A N 1
ATOM 641 C CA . THR A 1 78 ? -3.016 11.283 17.945 1.00 87.94 78 THR A CA 1
ATOM 642 C C . THR A 1 78 ? -4.154 12.303 17.988 1.00 87.94 78 T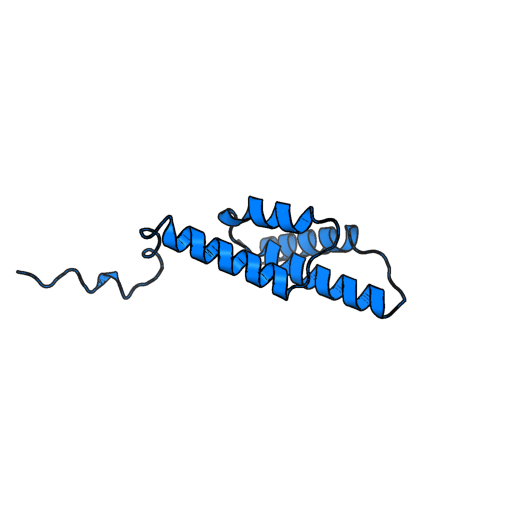HR A C 1
ATOM 644 O O . THR A 1 78 ? -4.723 12.545 19.053 1.00 87.94 78 THR A O 1
ATOM 647 N N . GLN A 1 79 ? -4.541 12.864 16.837 1.00 86.62 79 GLN A N 1
ATOM 648 C CA . GLN A 1 79 ? -5.668 13.799 16.744 1.00 86.62 79 GLN A CA 1
ATOM 649 C C . GLN A 1 79 ? -6.965 13.151 17.229 1.00 86.62 79 GLN A C 1
ATOM 651 O O . GLN A 1 79 ? -7.668 13.717 18.064 1.00 86.62 79 GLN A O 1
ATOM 656 N N . ARG A 1 80 ? -7.252 11.919 16.801 1.00 83.81 80 ARG A N 1
ATOM 657 C CA . ARG A 1 80 ? -8.446 11.187 17.248 1.00 83.81 80 ARG A CA 1
ATOM 658 C C . ARG A 1 80 ? -8.426 10.850 18.734 1.00 83.81 80 ARG A C 1
ATOM 660 O O . ARG A 1 80 ? -9.482 10.886 19.356 1.00 83.81 80 ARG A O 1
ATOM 667 N N . GLN A 1 81 ? -7.265 10.539 19.309 1.00 81.88 81 GLN A N 1
ATOM 668 C CA . GLN A 1 81 ? -7.128 10.309 20.752 1.00 81.88 81 GLN A CA 1
ATOM 669 C C . GLN A 1 81 ? -7.386 11.584 21.567 1.00 81.88 81 GLN A C 1
ATOM 671 O O . GLN A 1 81 ? -7.966 11.508 22.652 1.00 81.88 81 GLN A O 1
ATOM 676 N N . ILE A 1 82 ? -6.969 12.746 21.054 1.00 82.44 82 ILE A N 1
ATOM 677 C CA . ILE A 1 82 ? -7.232 14.052 21.674 1.00 82.44 82 ILE A CA 1
ATOM 678 C C . ILE A 1 82 ? -8.716 14.416 21.540 1.00 82.44 82 ILE A C 1
ATOM 680 O O . ILE A 1 82 ? -9.334 14.846 22.512 1.00 82.44 82 ILE A O 1
ATOM 684 N N . MET A 1 83 ? -9.294 14.224 20.352 1.00 77.88 83 MET A N 1
ATOM 685 C CA . MET A 1 83 ? -10.679 14.593 20.040 1.00 77.88 83 MET A CA 1
ATOM 686 C C . MET A 1 83 ? -11.714 13.627 20.631 1.00 77.88 83 MET A C 1
ATOM 688 O O . MET A 1 83 ? -12.857 14.023 20.841 1.00 77.88 83 MET A O 1
ATOM 692 N N . ASN A 1 84 ? -11.336 12.377 20.916 1.00 68.12 84 ASN A N 1
ATOM 693 C CA . ASN A 1 84 ? -12.202 11.394 21.560 1.00 68.12 84 ASN A CA 1
ATOM 694 C C . ASN A 1 84 ? -11.489 10.666 22.719 1.00 68.12 84 ASN A C 1
ATOM 696 O O . ASN A 1 84 ? -11.086 9.504 22.582 1.00 68.12 84 ASN A O 1
ATOM 700 N N . PRO A 1 85 ? -11.351 11.320 23.888 1.00 61.12 85 PRO A N 1
ATOM 701 C CA . PRO A 1 85 ? -10.667 10.743 25.043 1.00 61.12 85 PRO A CA 1
ATOM 702 C C . PRO A 1 85 ? -11.420 9.565 25.690 1.00 61.12 85 PRO A C 1
ATOM 704 O O . PRO A 1 85 ? -10.814 8.841 26.478 1.00 61.12 85 PRO A O 1
ATOM 707 N N . PHE A 1 86 ? -12.700 9.345 25.355 1.00 56.66 86 PHE A N 1
ATOM 708 C CA . PHE A 1 86 ? -13.549 8.303 25.951 1.00 56.66 86 PHE A CA 1
ATOM 709 C C . PHE A 1 86 ? -13.451 6.930 25.270 1.00 56.66 86 PHE A C 1
ATOM 711 O O . PHE A 1 86 ? -13.822 5.932 25.876 1.00 56.66 86 PHE A O 1
ATOM 718 N N . ASN A 1 87 ? -12.856 6.829 24.077 1.00 52.94 87 ASN A N 1
ATOM 719 C CA . ASN A 1 87 ? -12.599 5.534 23.427 1.00 52.94 87 ASN A CA 1
ATOM 720 C C . ASN A 1 87 ? -11.366 4.789 23.991 1.00 52.94 87 ASN A C 1
ATOM 722 O O . ASN A 1 87 ? -10.895 3.836 23.373 1.00 52.94 87 ASN A O 1
ATOM 726 N N . ARG A 1 88 ? -10.813 5.206 25.142 1.00 53.56 88 ARG A N 1
ATOM 727 C CA . ARG A 1 88 ? -9.662 4.534 25.781 1.00 53.56 88 ARG A CA 1
ATOM 728 C C . ARG A 1 88 ? -10.002 3.203 26.459 1.00 53.56 88 ARG A C 1
ATOM 730 O O . ARG A 1 88 ? -9.084 2.537 26.922 1.00 53.56 88 ARG A O 1
ATOM 737 N N . THR A 1 89 ? -11.268 2.798 26.515 1.00 47.22 89 THR A N 1
ATOM 738 C CA . THR A 1 89 ? -11.684 1.758 27.463 1.00 47.22 89 THR A CA 1
ATOM 739 C C . THR A 1 89 ? -12.666 0.765 26.857 1.00 47.22 89 THR A C 1
ATOM 741 O O . THR A 1 89 ? -13.818 0.766 27.252 1.00 47.22 89 THR A O 1
ATOM 744 N N . GLU A 1 90 ? -12.235 -0.109 25.945 1.00 48.81 90 GLU A N 1
ATOM 745 C CA . GLU A 1 90 ? -12.956 -1.385 25.725 1.00 48.81 90 GLU A CA 1
ATOM 746 C C . GLU A 1 90 ? -12.038 -2.608 25.514 1.00 48.81 90 GLU A C 1
ATOM 748 O O . GLU A 1 90 ? -12.527 -3.731 25.544 1.00 48.81 90 GLU A O 1
ATOM 753 N N . GLU A 1 91 ? -10.710 -2.445 25.399 1.00 48.53 91 GLU A N 1
ATOM 754 C CA . GLU A 1 91 ? -9.778 -3.576 25.189 1.00 48.53 91 GLU A CA 1
ATOM 755 C C . GLU A 1 91 ? -8.673 -3.705 26.264 1.00 48.53 91 GLU A C 1
ATOM 757 O O . GLU A 1 91 ? -7.760 -4.510 26.098 1.00 48.53 91 GLU A O 1
ATOM 762 N N . ASP A 1 92 ? -8.751 -2.968 27.384 1.00 43.22 92 ASP A N 1
ATOM 763 C CA . ASP A 1 92 ? -7.816 -3.123 28.514 1.00 43.22 92 ASP A CA 1
ATOM 764 C C . ASP A 1 92 ? -8.521 -3.702 29.762 1.00 43.22 92 ASP A C 1
ATOM 766 O O . ASP A 1 92 ? -9.211 -2.973 30.487 1.00 43.22 92 ASP A O 1
ATOM 770 N N . PRO A 1 93 ? -8.372 -5.011 30.049 1.00 51.69 93 PRO A N 1
ATOM 771 C CA . PRO A 1 93 ? -8.978 -5.646 31.218 1.00 51.69 93 PRO A CA 1
ATOM 772 C C . PRO A 1 93 ? -8.424 -5.153 32.571 1.00 51.69 93 PRO A C 1
ATOM 774 O O . PRO A 1 93 ? -8.978 -5.531 33.605 1.00 51.69 93 PRO A O 1
ATOM 777 N N . GLN A 1 94 ? -7.383 -4.308 32.618 1.00 48.50 94 GLN A N 1
ATOM 778 C CA . GLN A 1 94 ? -6.852 -3.765 33.879 1.00 48.50 94 GLN A CA 1
ATOM 779 C C . GLN A 1 94 ? -7.545 -2.470 34.331 1.00 48.50 94 GLN A C 1
ATOM 781 O O . GLN A 1 94 ? -7.559 -2.172 35.528 1.00 48.50 94 GLN A O 1
ATOM 786 N N . ALA A 1 95 ? -8.193 -1.724 33.429 1.00 50.88 95 ALA A N 1
ATOM 787 C CA . ALA A 1 95 ? -8.861 -0.465 33.782 1.00 50.88 95 ALA A CA 1
ATOM 788 C C . ALA A 1 95 ? -10.139 -0.666 34.625 1.00 50.88 95 ALA A C 1
ATOM 790 O O . ALA A 1 95 ? -10.530 0.216 35.389 1.00 50.88 95 ALA A O 1
ATOM 791 N N . ALA A 1 96 ? -10.770 -1.842 34.544 1.00 46.59 96 ALA A N 1
ATOM 792 C CA . ALA A 1 96 ? -12.013 -2.145 35.256 1.00 46.59 96 ALA A CA 1
ATOM 793 C C . ALA A 1 96 ? -11.827 -2.450 36.759 1.00 46.59 96 ALA A C 1
ATOM 795 O O . ALA A 1 96 ? -12.814 -2.549 37.490 1.00 46.59 96 ALA A O 1
ATOM 796 N N . MET A 1 97 ? -10.589 -2.593 37.250 1.00 53.22 97 MET A N 1
ATOM 797 C CA . MET A 1 97 ? -10.334 -2.932 38.658 1.00 53.22 97 MET A CA 1
ATOM 798 C C . MET A 1 97 ? -10.273 -1.708 39.587 1.00 53.22 97 MET A C 1
ATOM 800 O O . MET A 1 97 ? -10.461 -1.846 40.794 1.00 53.22 97 MET A O 1
ATOM 804 N N . VAL A 1 98 ? -10.104 -0.493 39.052 1.00 57.03 98 VAL A N 1
ATOM 805 C CA . VAL A 1 98 ? -9.992 0.745 39.849 1.00 57.03 98 VAL A CA 1
ATOM 806 C C . VAL A 1 98 ? -11.334 1.484 39.895 1.00 57.03 98 VAL A C 1
ATOM 808 O O . VAL A 1 98 ? -11.448 2.635 39.500 1.00 57.03 98 VAL A O 1
ATOM 811 N N . SER A 1 99 ? -12.417 0.825 40.304 1.00 55.12 99 SER A N 1
ATOM 812 C CA . SER A 1 99 ? -13.691 1.526 40.592 1.00 55.12 99 SER A CA 1
ATOM 813 C C . SER A 1 99 ? -14.530 0.880 41.697 1.00 55.12 99 SER A C 1
ATOM 815 O O . SER A 1 99 ? -15.663 1.285 41.931 1.00 55.12 99 SER A O 1
ATOM 817 N N . LYS A 1 100 ? -13.976 -0.084 42.439 1.00 51.44 100 LYS A N 1
ATOM 818 C CA . LYS A 1 100 ? -14.637 -0.694 43.601 1.00 51.44 100 LYS A CA 1
ATOM 819 C C . LYS A 1 100 ? -13.729 -0.683 44.827 1.00 51.44 100 LYS A C 1
ATOM 821 O O . LYS A 1 100 ? -13.344 -1.729 45.320 1.00 51.44 100 LYS A O 1
ATOM 826 N N . GLN A 1 101 ? -13.381 0.500 45.323 1.00 45.94 101 GLN A N 1
ATOM 827 C CA . GLN A 1 101 ? -12.995 0.635 46.730 1.00 45.94 101 GLN A CA 1
ATOM 828 C C . GLN A 1 101 ? -13.171 2.090 47.172 1.00 45.94 101 GLN A C 1
ATOM 830 O O . GLN A 1 101 ? -12.214 2.855 47.275 1.00 45.94 101 GLN A O 1
ATOM 835 N N . LYS A 1 102 ? -14.422 2.495 47.386 1.00 44.41 102 LYS A N 1
ATOM 836 C CA . LYS A 1 102 ? -14.721 3.643 48.236 1.00 44.41 102 LYS A CA 1
ATOM 837 C C . LYS A 1 102 ? -16.118 3.488 48.827 1.00 44.41 102 LYS A C 1
ATOM 839 O O . LYS A 1 102 ? -17.041 4.134 48.363 1.00 44.41 102 LYS A O 1
ATOM 844 N N . ASP A 1 103 ? -16.217 2.596 49.804 1.00 42.53 103 ASP A N 1
ATOM 845 C CA . ASP A 1 103 ? -17.175 2.626 50.913 1.00 42.53 103 ASP A CA 1
ATOM 846 C C . ASP A 1 103 ? -16.532 1.896 52.101 1.00 42.53 103 ASP A C 1
ATOM 848 O O . ASP A 1 103 ? -15.896 0.839 51.855 1.00 42.53 103 ASP A O 1
#

Foldseek 3Di:
DDPVVVVVVVVVLVVVLVVVQDDDDDPVSVVQSVQVVVLSVVLVPDDVVCVVVSVVQVPDPGNDGPVVSVVSVVVVVVVCCVVCVPVPDDPDPVVVPPPPDDD

Mean predicted aligned error: 11.81 Å

Organism: NCBI:txid210225